Protein AF-A0A2E0RMM5-F1 (afdb_monomer_lite)

Structure (mmCIF, N/CA/C/O backbone):
data_AF-A0A2E0RMM5-F1
#
_entry.id   AF-A0A2E0RMM5-F1
#
loop_
_atom_site.group_PDB
_atom_site.id
_atom_site.type_symbol
_atom_site.label_atom_id
_atom_site.label_alt_id
_atom_site.label_comp_id
_atom_site.label_asym_id
_atom_site.label_entity_id
_atom_site.label_seq_id
_atom_site.pdbx_PDB_ins_code
_atom_site.Cartn_x
_atom_site.Cartn_y
_atom_site.Cartn_z
_atom_site.occupancy
_atom_site.B_iso_or_equiv
_atom_site.auth_seq_id
_atom_site.auth_comp_id
_atom_site.auth_asym_id
_atom_site.auth_atom_id
_atom_site.pdbx_PDB_model_num
ATOM 1 N N . ALA A 1 1 ? 2.999 -8.764 13.698 1.00 77.75 1 ALA A N 1
ATOM 2 C CA . ALA A 1 1 ? 2.643 -7.343 13.838 1.00 77.75 1 ALA A CA 1
ATOM 3 C C . ALA A 1 1 ? 1.811 -6.936 12.628 1.00 77.75 1 ALA A C 1
ATOM 5 O O . ALA A 1 1 ? 2.027 -7.485 11.546 1.00 77.75 1 ALA A O 1
ATOM 6 N N . THR A 1 2 ? 0.834 -6.056 12.824 1.00 86.88 2 THR A N 1
ATOM 7 C CA . THR A 1 2 ? 0.105 -5.376 11.741 1.00 86.88 2 THR A CA 1
ATOM 8 C C . THR A 1 2 ? 0.814 -4.077 11.377 1.00 86.88 2 THR A C 1
ATOM 10 O O . THR A 1 2 ? 1.596 -3.568 12.176 1.00 86.88 2 THR A O 1
ATOM 13 N N . ALA A 1 3 ? 0.528 -3.527 10.199 1.00 85.44 3 ALA A N 1
ATOM 14 C CA . ALA A 1 3 ? 1.012 -2.214 9.787 1.00 85.44 3 ALA A CA 1
ATOM 15 C C . ALA A 1 3 ? 0.755 -1.146 10.861 1.00 85.44 3 ALA A C 1
ATOM 17 O O . ALA A 1 3 ? 1.648 -0.392 11.227 1.00 85.44 3 ALA A O 1
ATOM 18 N N . ARG A 1 4 ? -0.443 -1.138 11.446 1.00 85.12 4 ARG A N 1
ATOM 19 C CA . ARG A 1 4 ? -0.812 -0.224 12.525 1.00 85.12 4 ARG A CA 1
ATOM 20 C C . ARG A 1 4 ? 0.144 -0.291 13.707 1.00 85.12 4 ARG A C 1
ATOM 22 O O . ARG A 1 4 ? 0.484 0.756 14.240 1.00 85.12 4 ARG A O 1
ATOM 29 N N . ASP A 1 5 ? 0.571 -1.484 14.113 1.00 83.88 5 ASP A N 1
ATOM 30 C CA . ASP A 1 5 ? 1.453 -1.639 15.275 1.00 83.88 5 ASP A CA 1
ATOM 31 C C . ASP A 1 5 ? 2.815 -0.950 15.053 1.00 83.88 5 ASP A C 1
ATOM 33 O O . ASP A 1 5 ? 3.425 -0.487 16.014 1.00 83.88 5 ASP A O 1
ATOM 37 N N . GLU A 1 6 ? 3.255 -0.822 13.795 1.00 82.00 6 GLU A N 1
ATOM 38 C CA . GLU A 1 6 ? 4.493 -0.130 13.405 1.00 82.00 6 GLU A CA 1
ATOM 39 C C . GLU A 1 6 ? 4.309 1.398 13.291 1.00 82.00 6 GLU A C 1
ATOM 41 O O . GLU A 1 6 ? 5.243 2.160 13.541 1.00 82.00 6 GLU A O 1
ATOM 46 N N . ILE A 1 7 ? 3.107 1.865 12.924 1.00 77.81 7 ILE A N 1
ATOM 47 C CA . ILE A 1 7 ? 2.847 3.274 12.569 1.00 77.81 7 ILE A CA 1
ATOM 48 C C . ILE A 1 7 ? 2.122 4.049 13.685 1.00 77.81 7 ILE A C 1
ATOM 50 O O . ILE A 1 7 ? 2.111 5.279 13.676 1.00 77.81 7 ILE A O 1
ATOM 54 N N . GLU A 1 8 ? 1.543 3.369 14.682 1.00 77.44 8 GLU A N 1
ATOM 55 C CA . GLU A 1 8 ? 0.853 3.990 15.827 1.00 77.44 8 GLU A CA 1
ATOM 56 C C . GLU A 1 8 ? 1.661 5.118 16.509 1.00 77.44 8 GLU A C 1
ATOM 58 O O . GLU A 1 8 ? 1.061 6.140 16.844 1.00 77.44 8 GLU A O 1
ATOM 63 N N . PRO A 1 9 ? 3.004 5.035 16.658 1.00 72.50 9 PRO A N 1
ATOM 64 C CA . PRO A 1 9 ? 3.790 6.140 17.214 1.00 72.50 9 PRO A CA 1
ATOM 65 C C . PRO A 1 9 ? 3.795 7.419 16.358 1.00 72.50 9 PRO A C 1
ATOM 67 O O . PRO A 1 9 ? 4.096 8.493 16.875 1.00 72.50 9 PRO A O 1
ATOM 70 N N . LEU A 1 10 ? 3.500 7.311 15.060 1.00 65.88 10 LEU A N 1
ATOM 71 C CA . LEU A 1 10 ? 3.636 8.378 14.061 1.00 65.88 10 LEU A CA 1
ATOM 72 C C . LEU A 1 10 ? 2.287 8.963 13.620 1.00 65.88 10 LEU A C 1
ATOM 74 O O . LEU A 1 10 ? 2.241 10.096 13.152 1.00 65.88 10 LEU A O 1
ATOM 78 N N . ARG A 1 11 ? 1.173 8.253 13.854 1.00 63.62 11 ARG A N 1
ATOM 79 C CA . ARG A 1 11 ? -0.192 8.674 13.474 1.00 63.62 11 ARG A CA 1
ATOM 80 C C . ARG A 1 11 ? -0.617 10.059 13.972 1.00 63.62 11 ARG A C 1
ATOM 82 O O . ARG A 1 11 ? -1.502 10.667 13.378 1.00 63.62 11 ARG A O 1
ATOM 89 N N . SER A 1 12 ? -0.070 10.535 15.092 1.00 59.41 12 SER A N 1
ATOM 90 C CA . SER A 1 12 ? -0.458 11.824 15.683 1.00 59.41 12 SER A CA 1
ATOM 91 C C . SER A 1 12 ? 0.309 13.022 15.125 1.00 59.41 12 SER A C 1
ATOM 93 O O . SER A 1 12 ? 0.032 14.150 15.535 1.00 59.41 12 SER A O 1
ATOM 95 N N . ARG A 1 13 ? 1.310 12.801 14.266 1.00 60.59 13 ARG A N 1
ATOM 96 C CA . ARG A 1 13 ? 2.112 13.868 13.674 1.00 60.59 13 ARG A CA 1
ATOM 97 C C . ARG A 1 13 ? 1.557 14.172 12.286 1.00 60.59 13 ARG A C 1
ATOM 99 O O . ARG A 1 13 ? 1.222 13.264 11.532 1.00 60.59 13 ARG A O 1
ATOM 106 N N . GLU A 1 14 ? 1.373 15.454 11.980 1.00 68.62 14 GLU A N 1
ATOM 107 C CA . GLU A 1 14 ? 1.128 15.860 10.595 1.00 68.62 14 GLU A CA 1
ATOM 108 C C . GLU A 1 14 ? 2.271 15.321 9.732 1.00 68.62 14 GLU A C 1
ATOM 110 O O . GLU A 1 14 ? 3.400 15.252 10.211 1.00 68.62 14 GLU A O 1
ATOM 115 N N . ILE A 1 15 ? 1.968 14.934 8.491 1.00 73.75 15 ILE A N 1
ATOM 116 C CA . ILE A 1 15 ? 2.947 14.331 7.582 1.00 73.75 15 ILE A CA 1
ATOM 117 C C . ILE A 1 15 ? 4.160 15.255 7.487 1.00 73.75 15 ILE A C 1
ATOM 119 O O . ILE A 1 15 ? 4.075 16.337 6.900 1.00 73.75 15 ILE A O 1
ATOM 123 N N . ASP A 1 16 ? 5.276 14.839 8.085 1.00 72.00 16 ASP A N 1
ATOM 124 C CA . ASP A 1 16 ? 6.431 15.723 8.284 1.00 72.00 16 ASP A CA 1
ATOM 125 C C . ASP A 1 16 ? 7.232 15.928 6.988 1.00 72.00 16 ASP A C 1
ATOM 127 O O . ASP A 1 16 ? 8.098 16.804 6.912 1.00 72.00 16 ASP A O 1
ATOM 131 N N . GLY A 1 17 ? 6.961 15.123 5.957 1.00 76.75 17 GLY A N 1
ATOM 132 C CA . GLY A 1 17 ? 7.651 15.197 4.680 1.00 76.75 17 GLY A CA 1
ATOM 133 C C . GLY A 1 17 ? 7.450 13.967 3.791 1.00 76.75 17 GLY A C 1
ATOM 134 O O . GLY A 1 17 ? 6.617 13.109 4.081 1.00 76.75 17 GLY A O 1
ATOM 135 N N . PRO A 1 18 ? 8.213 13.879 2.689 1.00 73.25 18 PRO A N 1
ATOM 136 C CA . PRO A 1 18 ? 8.126 12.776 1.730 1.00 73.25 18 PRO A CA 1
ATOM 137 C C . PRO A 1 18 ? 8.589 11.421 2.293 1.00 73.25 18 PRO A C 1
ATOM 139 O O . PRO A 1 18 ? 8.208 10.394 1.742 1.00 73.25 18 PRO A O 1
ATOM 142 N N . ASP A 1 19 ? 9.364 11.417 3.381 1.00 77.44 19 ASP A N 1
ATOM 143 C CA . ASP A 1 19 ? 9.898 10.202 4.019 1.00 77.44 19 ASP A CA 1
ATOM 144 C C . ASP A 1 19 ? 8.996 9.662 5.149 1.00 77.44 19 ASP A C 1
ATOM 146 O O . ASP A 1 19 ? 9.378 8.745 5.876 1.00 77.44 19 ASP A O 1
ATOM 150 N N . ASP A 1 20 ? 7.809 10.247 5.340 1.00 81.69 20 ASP A N 1
ATOM 151 C CA . ASP A 1 20 ? 6.873 9.823 6.378 1.00 81.69 20 ASP A CA 1
ATOM 152 C C . ASP A 1 20 ? 6.254 8.453 6.030 1.00 81.69 20 ASP A C 1
ATOM 154 O O . ASP A 1 20 ? 5.620 8.313 4.978 1.00 81.69 20 ASP A O 1
ATOM 158 N N . PRO A 1 21 ? 6.362 7.431 6.897 1.00 77.00 21 PRO A N 1
ATOM 159 C CA . PRO A 1 21 ? 5.809 6.108 6.611 1.00 77.00 21 PRO A CA 1
ATOM 160 C C . PRO A 1 21 ? 4.276 6.102 6.498 1.00 77.00 21 PRO A C 1
ATOM 162 O O . PRO A 1 21 ? 3.716 5.220 5.841 1.00 77.00 21 PRO A O 1
ATOM 165 N N . TYR A 1 22 ? 3.581 7.086 7.081 1.00 85.56 22 TYR A N 1
ATOM 166 C CA . TYR A 1 22 ? 2.136 7.247 6.926 1.00 85.56 22 TYR A CA 1
ATOM 167 C C . TYR A 1 22 ? 1.748 7.694 5.512 1.00 85.56 22 TYR A C 1
ATOM 169 O O . TYR A 1 22 ? 0.674 7.338 5.017 1.00 85.56 22 TYR A O 1
ATOM 177 N N . LEU A 1 23 ? 2.628 8.422 4.814 1.00 86.81 23 LEU A N 1
ATOM 178 C CA . LEU A 1 23 ? 2.387 8.840 3.433 1.00 86.81 23 LEU A CA 1
ATOM 179 C C . LEU A 1 23 ? 2.165 7.627 2.527 1.00 86.81 23 LEU A C 1
ATOM 181 O O . LEU A 1 23 ? 1.258 7.632 1.694 1.00 86.81 23 LEU A O 1
ATOM 185 N N . THR A 1 24 ? 2.933 6.561 2.731 1.00 85.88 24 THR A N 1
ATOM 186 C CA . THR A 1 24 ? 2.806 5.342 1.935 1.00 85.88 24 THR A CA 1
ATOM 187 C C . THR A 1 24 ? 1.455 4.660 2.142 1.00 85.88 24 THR A C 1
ATOM 189 O O . THR A 1 24 ? 0.844 4.216 1.174 1.00 85.88 24 THR A O 1
ATOM 192 N N . VAL A 1 25 ? 0.919 4.653 3.366 1.00 90.25 25 VAL A N 1
ATOM 193 C CA . VAL A 1 25 ? -0.438 4.146 3.644 1.00 90.25 25 VAL A CA 1
ATOM 194 C C . VAL A 1 25 ? -1.492 4.951 2.882 1.00 90.25 25 VAL A C 1
ATOM 196 O O . VAL A 1 25 ? -2.372 4.372 2.244 1.00 90.25 25 VAL A O 1
ATOM 199 N N . LE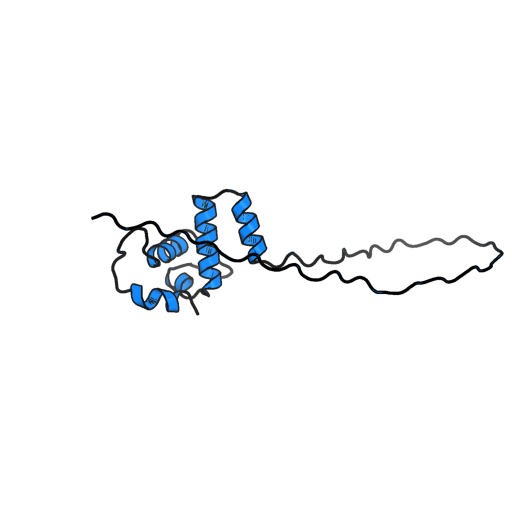U A 1 26 ? -1.382 6.283 2.895 1.00 90.50 26 LEU A N 1
ATOM 200 C CA . LEU A 1 26 ? -2.301 7.170 2.173 1.00 90.50 26 LEU A CA 1
ATOM 201 C C . LEU A 1 26 ? -2.252 6.979 0.659 1.00 90.50 26 LEU A C 1
ATOM 203 O O . LEU A 1 26 ? -3.271 7.130 -0.016 1.00 90.50 26 LEU A O 1
ATOM 207 N N . VAL A 1 27 ? -1.066 6.718 0.115 1.00 91.69 27 VAL A N 1
ATOM 208 C CA . VAL A 1 27 ? -0.892 6.447 -1.310 1.00 91.69 27 VAL A CA 1
ATOM 209 C C . VAL A 1 27 ? -1.509 5.097 -1.655 1.00 91.69 27 VAL A C 1
ATOM 211 O O . VAL A 1 27 ? -2.354 5.044 -2.545 1.00 91.69 27 VAL A O 1
ATOM 214 N N . LEU A 1 28 ? -1.174 4.039 -0.913 1.00 93.56 28 LEU A N 1
ATOM 215 C CA . LEU A 1 28 ? -1.708 2.693 -1.132 1.00 93.56 28 LEU A CA 1
ATOM 216 C C . LEU A 1 28 ? -3.241 2.666 -1.069 1.00 93.56 28 LEU A C 1
ATOM 218 O O . LEU A 1 28 ? -3.876 2.157 -1.988 1.00 93.56 28 LEU A O 1
ATOM 222 N N . ALA A 1 29 ? -3.847 3.317 -0.073 1.00 93.69 29 ALA A N 1
ATOM 223 C CA . ALA A 1 29 ? -5.304 3.415 0.040 1.00 93.69 29 ALA A CA 1
ATOM 224 C C . ALA A 1 29 ? -5.979 4.116 -1.158 1.00 93.69 29 ALA A C 1
ATOM 226 O O . ALA A 1 29 ? -7.169 3.929 -1.385 1.00 93.69 29 ALA A O 1
ATOM 227 N N . ARG A 1 30 ? -5.245 4.936 -1.924 1.00 92.94 30 ARG A N 1
ATOM 228 C CA . ARG A 1 30 ? -5.767 5.626 -3.115 1.00 92.94 30 ARG A CA 1
ATOM 229 C C . ARG A 1 30 ? -5.542 4.868 -4.416 1.00 92.94 30 ARG A C 1
ATOM 231 O O . ARG A 1 30 ? -6.322 5.050 -5.346 1.00 92.94 30 ARG A O 1
ATOM 238 N N . VAL A 1 31 ? -4.449 4.113 -4.522 1.00 94.00 31 VAL A N 1
ATOM 239 C CA . VAL A 1 31 ? -4.041 3.478 -5.787 1.00 94.00 31 VAL A CA 1
ATOM 240 C C . VAL A 1 31 ? -4.504 2.033 -5.907 1.00 94.00 31 VAL A C 1
ATOM 242 O O . VAL A 1 31 ? -4.645 1.546 -7.026 1.00 94.00 31 VAL A O 1
ATOM 245 N N . ILE A 1 32 ? -4.747 1.342 -4.790 1.00 92.69 32 ILE A N 1
ATOM 246 C CA . ILE A 1 32 ? -5.285 -0.017 -4.832 1.00 92.69 32 ILE A CA 1
ATOM 247 C C . ILE A 1 32 ? -6.758 0.080 -5.234 1.00 92.69 32 ILE A C 1
ATOM 249 O O . ILE A 1 32 ? -7.575 0.644 -4.510 1.00 92.69 32 ILE A O 1
ATOM 253 N N . THR A 1 33 ? -7.092 -0.457 -6.406 1.00 91.19 33 THR A N 1
ATOM 254 C CA . THR A 1 33 ? -8.456 -0.405 -6.952 1.00 91.19 33 THR A CA 1
ATOM 255 C C . THR A 1 33 ? -9.314 -1.595 -6.544 1.00 91.19 33 THR A C 1
ATOM 257 O O . THR A 1 33 ? -10.533 -1.485 -6.555 1.00 91.19 33 THR A O 1
ATOM 260 N N . ASP A 1 34 ? -8.686 -2.729 -6.232 1.00 92.88 34 ASP A N 1
ATOM 261 C CA . ASP A 1 34 ? -9.351 -3.961 -5.816 1.00 92.88 34 ASP A CA 1
ATOM 262 C C . ASP A 1 34 ? -8.431 -4.739 -4.866 1.00 92.88 34 ASP A C 1
ATOM 264 O O . ASP A 1 34 ? -7.213 -4.782 -5.071 1.00 92.88 34 ASP A O 1
ATOM 268 N N . LEU A 1 35 ? -9.008 -5.313 -3.809 1.00 92.06 35 LEU A N 1
ATOM 269 C CA . LEU A 1 35 ? -8.288 -6.133 -2.842 1.00 92.06 35 LEU A CA 1
ATOM 270 C C . LEU A 1 35 ? -9.185 -7.269 -2.345 1.00 92.06 35 LEU A C 1
ATOM 272 O O . LEU A 1 35 ? -9.807 -7.204 -1.281 1.00 92.06 35 LEU A O 1
ATOM 276 N N . GLY A 1 36 ? -9.236 -8.339 -3.134 1.00 91.06 36 GLY A N 1
ATOM 277 C CA . GLY A 1 36 ? -9.932 -9.568 -2.774 1.00 91.06 36 GLY A CA 1
ATOM 278 C C . GLY A 1 36 ? -11.445 -9.394 -2.826 1.00 91.06 36 GLY A C 1
ATOM 279 O O . GLY A 1 36 ? -12.023 -9.283 -3.897 1.00 91.06 36 GLY A O 1
ATOM 280 N N . THR A 1 37 ? -12.103 -9.432 -1.669 1.00 92.25 37 THR A N 1
ATOM 281 C CA . THR A 1 37 ? -13.567 -9.287 -1.565 1.00 92.25 37 THR A CA 1
ATOM 282 C C . THR A 1 37 ? -13.979 -7.981 -0.891 1.00 92.25 37 THR A C 1
ATOM 284 O O . THR A 1 37 ? -15.104 -7.874 -0.409 1.00 92.25 37 THR A O 1
ATOM 287 N N . LEU A 1 38 ? -13.055 -7.028 -0.753 1.00 91.69 38 LEU A N 1
ATOM 288 C CA . LEU A 1 38 ? -13.347 -5.737 -0.141 1.00 91.69 38 LEU A CA 1
ATOM 289 C C . LEU A 1 38 ? -14.066 -4.836 -1.147 1.00 91.69 38 LEU A C 1
ATOM 291 O O . LEU A 1 38 ? -13.521 -4.531 -2.202 1.00 91.69 38 LEU A O 1
ATOM 295 N N . ASP A 1 39 ? -15.266 -4.374 -0.788 1.00 87.44 39 ASP A N 1
ATOM 296 C CA . ASP A 1 39 ? -16.058 -3.465 -1.629 1.00 87.44 39 ASP A CA 1
ATOM 297 C C . ASP A 1 39 ? -15.398 -2.085 -1.784 1.00 87.44 39 ASP A C 1
ATOM 299 O O . ASP A 1 39 ? -15.595 -1.395 -2.783 1.00 87.44 39 ASP A O 1
ATOM 303 N N . GLN A 1 4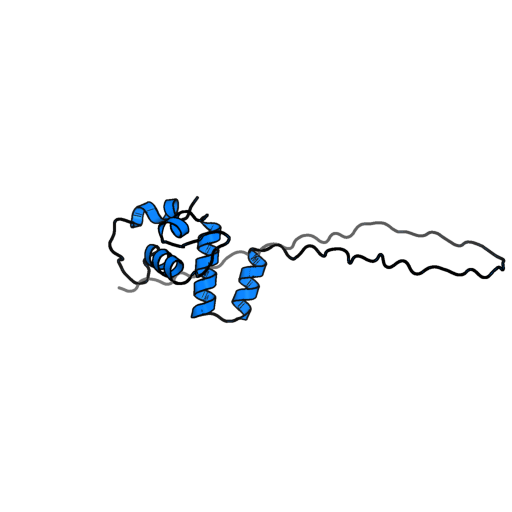0 ? -14.665 -1.648 -0.755 1.00 88.44 40 GLN A N 1
ATOM 304 C CA . GLN A 1 40 ? -14.019 -0.340 -0.683 1.00 88.44 40 GLN A CA 1
ATOM 305 C C . GLN A 1 40 ? -12.712 -0.463 0.095 1.00 88.44 40 GLN A C 1
ATOM 307 O O . GLN A 1 40 ? -12.640 -1.201 1.078 1.00 88.44 40 GLN A O 1
ATOM 312 N N . ILE A 1 41 ? -11.696 0.290 -0.321 1.00 92.56 41 ILE A N 1
ATOM 313 C CA . ILE A 1 41 ? -10.378 0.295 0.311 1.00 92.56 41 ILE A CA 1
ATOM 314 C C . ILE A 1 41 ? -10.133 1.690 0.869 1.00 92.56 41 ILE A C 1
ATOM 316 O O . ILE A 1 41 ? -10.229 2.689 0.158 1.00 92.56 41 ILE A O 1
ATOM 320 N N . ASP A 1 42 ? -9.831 1.749 2.159 1.00 92.31 42 ASP A N 1
ATOM 321 C CA . ASP A 1 42 ? -9.456 2.969 2.861 1.00 92.31 42 ASP A CA 1
ATOM 322 C C . ASP A 1 42 ? -8.173 2.737 3.675 1.00 92.31 42 ASP A C 1
ATOM 324 O O . ASP A 1 42 ? -7.617 1.635 3.729 1.00 92.31 42 ASP A O 1
ATOM 328 N N . THR A 1 43 ? -7.679 3.799 4.304 1.00 91.75 43 THR A N 1
ATOM 329 C CA . THR A 1 43 ? -6.477 3.759 5.146 1.00 91.75 43 THR A CA 1
ATOM 330 C C . THR A 1 43 ? -6.603 2.762 6.287 1.00 91.75 43 THR A C 1
ATOM 332 O O . THR A 1 43 ? -5.638 2.087 6.620 1.00 91.75 43 THR A O 1
ATOM 335 N N . ASP A 1 44 ? -7.802 2.624 6.841 1.00 91.19 44 ASP A N 1
ATOM 336 C CA . ASP A 1 44 ? -8.115 1.735 7.949 1.00 91.19 44 ASP A CA 1
ATOM 337 C C . ASP A 1 44 ? -7.898 0.260 7.551 1.00 91.19 44 ASP A C 1
ATOM 339 O O . ASP A 1 44 ? -7.425 -0.547 8.359 1.00 91.19 44 ASP A O 1
ATOM 343 N N . HIS A 1 45 ? -8.209 -0.111 6.307 1.00 93.56 45 HIS A N 1
ATOM 344 C CA . HIS A 1 45 ? -7.906 -1.442 5.775 1.00 93.56 45 HIS A CA 1
ATOM 345 C C . HIS A 1 45 ? -6.398 -1.650 5.608 1.00 93.56 45 HIS A C 1
ATOM 347 O O . HIS A 1 45 ? -5.866 -2.660 6.068 1.00 93.56 45 HIS A O 1
ATOM 353 N N . VAL A 1 46 ? -5.701 -0.682 5.005 1.00 93.12 46 VAL A N 1
ATOM 354 C CA . VAL A 1 46 ? -4.251 -0.762 4.751 1.00 93.12 46 VAL A CA 1
ATOM 355 C C . VAL A 1 46 ? -3.457 -0.840 6.061 1.00 93.12 46 VAL A C 1
ATOM 357 O O . VAL A 1 46 ? -2.531 -1.637 6.185 1.00 93.12 46 VAL A O 1
ATOM 360 N N . GLU A 1 47 ? -3.857 -0.086 7.083 1.00 92.12 47 GLU A N 1
ATOM 361 C CA . GLU A 1 47 ? -3.256 -0.127 8.420 1.00 92.12 47 GLU A CA 1
ATOM 362 C C . GLU A 1 47 ? -3.467 -1.472 9.133 1.00 92.12 47 GLU A C 1
ATOM 364 O O . GLU A 1 47 ? -2.702 -1.832 10.026 1.00 92.12 47 GLU A O 1
ATOM 369 N N . ARG A 1 48 ? -4.498 -2.239 8.773 1.00 92.50 48 ARG A N 1
ATOM 370 C CA . ARG A 1 48 ? -4.763 -3.552 9.380 1.00 92.50 48 ARG A CA 1
ATOM 371 C C . ARG A 1 48 ? -4.091 -4.709 8.645 1.00 92.50 48 ARG A C 1
ATOM 373 O O . ARG A 1 48 ? -4.157 -5.832 9.147 1.00 92.50 48 ARG A O 1
ATOM 380 N N . LEU A 1 49 ? -3.424 -4.454 7.518 1.00 93.06 49 LEU A N 1
ATOM 381 C CA . LEU A 1 49 ? -2.633 -5.466 6.818 1.00 93.06 49 LEU A CA 1
ATOM 382 C C . LEU A 1 49 ? -1.524 -6.018 7.718 1.00 93.06 49 LEU A C 1
ATOM 384 O O . LEU A 1 49 ? -1.011 -5.327 8.608 1.00 93.06 49 LEU A O 1
ATOM 388 N N . PHE A 1 50 ? -1.124 -7.270 7.485 1.00 92.19 50 PHE A N 1
ATOM 389 C CA . PHE A 1 50 ? 0.083 -7.786 8.119 1.00 92.19 50 PHE A CA 1
ATOM 390 C C . PHE A 1 50 ? 1.290 -6.970 7.648 1.00 92.19 50 PHE A C 1
ATOM 392 O O . PHE A 1 50 ? 1.340 -6.526 6.504 1.00 92.19 50 PHE A O 1
ATOM 399 N N . ALA A 1 51 ? 2.284 -6.785 8.520 1.00 89.50 51 ALA A N 1
ATOM 400 C CA . ALA A 1 51 ? 3.466 -5.989 8.184 1.00 89.50 51 ALA A CA 1
ATOM 401 C C . ALA A 1 51 ? 4.184 -6.494 6.915 1.00 89.50 51 ALA A C 1
ATOM 403 O O . ALA A 1 51 ? 4.673 -5.691 6.128 1.00 89.50 51 ALA A O 1
ATOM 404 N N . ALA A 1 52 ? 4.193 -7.814 6.691 1.00 89.19 52 ALA A N 1
ATOM 405 C CA . ALA A 1 52 ? 4.752 -8.419 5.483 1.00 89.19 52 ALA A CA 1
ATOM 406 C C . ALA A 1 52 ? 3.956 -8.055 4.217 1.00 89.19 52 ALA A C 1
ATOM 408 O O . ALA A 1 52 ? 4.560 -7.708 3.206 1.00 89.19 52 ALA A O 1
ATOM 409 N N . ASP A 1 53 ? 2.621 -8.078 4.283 1.00 91.62 53 ASP A N 1
ATOM 410 C CA . ASP A 1 53 ? 1.768 -7.696 3.151 1.00 91.62 53 ASP A CA 1
ATOM 411 C C . ASP A 1 53 ? 1.914 -6.209 2.838 1.00 91.62 53 ASP A C 1
ATOM 413 O O . ASP A 1 53 ? 2.005 -5.823 1.674 1.00 91.62 53 ASP A O 1
ATOM 417 N N . LEU A 1 54 ? 1.979 -5.367 3.877 1.00 91.38 54 LEU A N 1
ATOM 418 C CA . LEU A 1 54 ? 2.237 -3.948 3.689 1.00 91.38 54 LEU A CA 1
ATOM 419 C C . LEU A 1 54 ? 3.585 -3.749 2.992 1.00 91.38 54 LEU A C 1
ATOM 421 O O . LEU A 1 54 ? 3.613 -3.090 1.962 1.00 91.38 54 LEU A O 1
ATOM 425 N N . ALA A 1 55 ? 4.670 -4.337 3.502 1.00 89.56 55 ALA A N 1
ATOM 426 C CA . ALA A 1 55 ? 6.000 -4.218 2.901 1.00 89.56 55 ALA A CA 1
ATOM 427 C C . ALA A 1 55 ? 6.006 -4.655 1.426 1.00 89.56 55 ALA A C 1
ATOM 429 O O . ALA A 1 55 ? 6.508 -3.930 0.572 1.00 89.56 55 ALA A O 1
ATOM 430 N N . PHE A 1 56 ? 5.346 -5.771 1.104 1.00 91.00 56 PHE A N 1
ATOM 431 C CA . PHE A 1 56 ? 5.192 -6.214 -0.280 1.00 91.00 56 PHE A CA 1
ATOM 432 C C . PHE A 1 56 ? 4.490 -5.169 -1.160 1.00 91.00 56 PHE A C 1
ATOM 434 O O . PHE A 1 56 ? 4.950 -4.882 -2.263 1.00 91.00 56 PHE A O 1
ATOM 441 N N . LEU A 1 57 ? 3.390 -4.570 -0.689 1.00 92.25 57 LEU A N 1
ATOM 442 C CA . LEU A 1 57 ? 2.679 -3.532 -1.442 1.00 92.25 57 LEU A CA 1
ATOM 443 C C . LEU A 1 57 ? 3.499 -2.241 -1.580 1.00 92.25 57 LEU A C 1
ATOM 445 O O . LEU A 1 57 ? 3.393 -1.564 -2.603 1.00 92.25 57 LEU A O 1
ATOM 449 N N . GLN A 1 58 ? 4.318 -1.907 -0.581 1.00 91.25 58 GLN A N 1
ATOM 450 C CA . GLN A 1 58 ? 5.243 -0.774 -0.638 1.00 91.25 58 GLN A CA 1
ATOM 451 C C . GLN A 1 58 ? 6.298 -0.982 -1.727 1.00 91.25 58 GLN A C 1
ATOM 453 O O . GLN A 1 58 ? 6.473 -0.111 -2.582 1.00 91.25 58 GLN A O 1
ATOM 458 N N . ASP A 1 59 ? 6.931 -2.154 -1.744 1.00 91.19 59 ASP A N 1
ATOM 459 C CA . ASP A 1 59 ? 7.923 -2.520 -2.754 1.00 91.19 59 ASP A CA 1
ATOM 460 C C . ASP A 1 59 ? 7.292 -2.571 -4.148 1.00 91.19 59 ASP A C 1
ATOM 462 O O . ASP A 1 59 ? 7.832 -2.008 -5.100 1.00 91.19 59 ASP A O 1
ATOM 466 N N . LEU A 1 60 ? 6.102 -3.167 -4.272 1.00 91.19 60 LEU A N 1
ATOM 467 C CA . LEU A 1 60 ? 5.376 -3.254 -5.537 1.00 91.19 60 LEU A CA 1
ATOM 468 C C . LEU A 1 60 ? 5.031 -1.867 -6.090 1.00 91.19 60 LEU A C 1
ATOM 470 O O . LEU A 1 60 ? 5.250 -1.603 -7.272 1.00 91.19 60 LEU A O 1
ATOM 474 N N . TYR A 1 61 ? 4.522 -0.965 -5.246 1.00 91.00 61 TYR A N 1
ATOM 475 C CA . TYR A 1 61 ? 4.266 0.418 -5.641 1.00 91.00 61 TYR A CA 1
ATOM 476 C C . TYR A 1 61 ? 5.557 1.111 -6.095 1.00 91.00 61 TYR A C 1
ATOM 478 O O . TYR A 1 61 ? 5.562 1.779 -7.132 1.00 91.00 61 TYR A O 1
ATOM 486 N N . GLY A 1 62 ? 6.650 0.933 -5.348 1.00 89.62 62 GLY A N 1
ATOM 487 C CA . GLY A 1 62 ? 7.957 1.489 -5.684 1.00 89.62 62 GLY A CA 1
ATOM 488 C C . GLY A 1 62 ? 8.455 1.011 -7.046 1.00 89.62 62 GLY A C 1
ATOM 489 O O . GLY A 1 62 ? 8.806 1.829 -7.893 1.00 89.62 62 GLY A O 1
ATOM 490 N N . ILE A 1 63 ? 8.411 -0.296 -7.295 1.00 91.94 63 ILE A N 1
ATOM 491 C CA . ILE A 1 63 ? 8.851 -0.896 -8.556 1.00 91.94 63 ILE A CA 1
ATOM 492 C C . ILE A 1 63 ? 7.991 -0.417 -9.726 1.00 91.94 63 ILE A C 1
ATOM 494 O O . ILE A 1 63 ? 8.528 -0.027 -10.757 1.00 91.94 63 ILE A O 1
ATOM 498 N N . ILE A 1 64 ? 6.665 -0.396 -9.579 1.00 88.44 64 ILE A N 1
ATOM 499 C CA . ILE A 1 64 ? 5.774 0.029 -10.668 1.00 88.44 64 ILE A CA 1
ATOM 500 C C . ILE A 1 64 ? 6.033 1.488 -11.066 1.00 88.44 64 ILE A C 1
ATOM 502 O O . ILE A 1 64 ? 5.964 1.822 -12.248 1.00 88.44 64 ILE A O 1
ATOM 506 N N . ASN A 1 65 ? 6.311 2.364 -10.097 1.00 88.56 65 ASN A N 1
ATOM 507 C CA . ASN A 1 65 ? 6.467 3.796 -10.361 1.00 88.56 65 ASN A CA 1
ATOM 508 C C . ASN A 1 65 ? 7.911 4.214 -10.671 1.00 88.56 65 ASN A C 1
ATOM 510 O O . ASN A 1 65 ? 8.111 5.235 -11.331 1.00 88.56 65 ASN A O 1
ATOM 514 N N . PHE A 1 66 ? 8.908 3.465 -10.193 1.00 89.81 66 PHE A N 1
ATOM 515 C CA . PHE A 1 66 ? 10.315 3.877 -10.230 1.00 89.81 66 PHE A CA 1
ATOM 516 C C . PHE A 1 66 ? 11.305 2.770 -10.640 1.00 89.81 66 PHE A C 1
ATOM 518 O O . PHE A 1 66 ? 12.473 3.086 -10.866 1.00 89.81 66 PHE A O 1
ATOM 525 N N . GLY A 1 67 ? 10.880 1.506 -10.716 1.00 87.69 67 GLY A N 1
ATOM 526 C CA . GLY A 1 67 ? 11.722 0.341 -11.031 1.00 87.69 67 GLY A CA 1
ATOM 527 C C . GLY A 1 67 ? 11.569 -0.184 -12.464 1.00 87.69 67 GLY A C 1
ATOM 528 O O . GLY A 1 67 ? 10.930 0.443 -13.312 1.00 87.69 67 GLY A O 1
ATOM 529 N N . ASP A 1 68 ? 12.179 -1.342 -12.736 1.00 88.31 68 ASP A N 1
ATOM 530 C CA . ASP A 1 68 ? 12.099 -2.044 -14.024 1.00 88.31 68 ASP A CA 1
ATOM 531 C C . ASP A 1 68 ? 11.082 -3.207 -13.965 1.00 88.31 68 ASP A C 1
ATOM 533 O O . ASP A 1 68 ? 10.908 -3.827 -12.912 1.00 88.31 68 ASP A O 1
ATOM 537 N N . PRO A 1 69 ? 10.413 -3.573 -15.079 1.00 82.50 69 PRO A N 1
ATOM 538 C CA . PRO A 1 69 ? 9.534 -4.743 -15.124 1.00 82.50 69 PRO A CA 1
ATOM 539 C C . PRO A 1 69 ? 10.156 -6.052 -14.608 1.00 82.50 69 PRO A C 1
ATOM 541 O O . PRO A 1 69 ? 9.431 -6.900 -14.086 1.00 82.50 69 PRO A O 1
ATOM 544 N N . ALA A 1 70 ? 11.476 -6.232 -14.728 1.00 85.56 70 ALA A N 1
ATOM 545 C CA . ALA A 1 70 ? 12.169 -7.402 -14.188 1.00 85.56 70 ALA A CA 1
ATOM 546 C C . ALA A 1 70 ? 12.098 -7.487 -12.651 1.00 85.56 70 ALA A C 1
ATOM 548 O O . ALA A 1 70 ? 12.028 -8.588 -12.096 1.00 85.56 70 ALA A O 1
ATOM 549 N N . ASP A 1 71 ? 12.051 -6.343 -11.966 1.00 87.56 71 ASP A N 1
ATOM 550 C CA . ASP A 1 71 ? 12.002 -6.276 -10.505 1.00 87.56 71 ASP A CA 1
ATOM 551 C C . ASP A 1 71 ? 10.643 -6.761 -9.969 1.00 87.56 71 ASP A C 1
ATOM 553 O O . ASP A 1 71 ? 10.578 -7.377 -8.904 1.00 87.56 71 ASP A O 1
ATOM 557 N N . VAL A 1 72 ? 9.558 -6.575 -10.737 1.00 82.81 72 VAL A N 1
ATOM 558 C CA . VAL A 1 72 ? 8.213 -7.060 -10.373 1.00 82.81 72 VAL A CA 1
ATOM 559 C C . VAL A 1 72 ? 8.206 -8.583 -10.267 1.00 82.81 72 VAL A C 1
ATOM 561 O O . VAL A 1 72 ? 7.709 -9.137 -9.287 1.00 82.81 72 VAL A O 1
ATOM 564 N N . ALA A 1 73 ? 8.779 -9.264 -11.263 1.00 82.69 73 ALA A N 1
ATOM 565 C CA . ALA A 1 73 ? 8.831 -10.722 -11.294 1.00 82.69 73 ALA A CA 1
ATOM 566 C C . ALA A 1 73 ? 9.678 -11.280 -10.141 1.00 82.69 73 ALA A C 1
ATOM 568 O O . ALA A 1 73 ? 9.296 -12.265 -9.509 1.00 82.69 73 ALA A O 1
ATOM 569 N N . ALA A 1 74 ? 10.799 -10.622 -9.828 1.00 84.94 74 ALA A N 1
ATOM 570 C CA . ALA A 1 74 ? 11.649 -10.995 -8.703 1.00 84.94 74 ALA A CA 1
ATOM 571 C C . ALA A 1 74 ? 10.927 -10.831 -7.354 1.00 84.94 74 ALA A C 1
ATOM 573 O O . ALA A 1 74 ? 10.987 -11.730 -6.512 1.00 84.94 74 ALA A O 1
ATOM 574 N N . LEU A 1 75 ? 10.197 -9.724 -7.165 1.00 83.50 75 LEU A N 1
ATOM 575 C CA . LEU A 1 75 ? 9.404 -9.496 -5.957 1.00 83.50 75 LEU A CA 1
ATOM 576 C C . LEU A 1 75 ? 8.304 -10.557 -5.809 1.00 83.50 75 LEU A C 1
ATOM 578 O O . LEU A 1 75 ? 8.162 -11.150 -4.740 1.00 83.50 75 LEU A O 1
ATOM 582 N N . GLN A 1 76 ? 7.568 -10.859 -6.883 1.00 78.81 76 GLN A N 1
ATOM 583 C CA . GLN A 1 76 ? 6.527 -11.893 -6.875 1.00 78.81 76 GLN A CA 1
ATOM 584 C C . GLN A 1 76 ? 7.079 -13.278 -6.518 1.00 78.81 76 GLN A C 1
ATOM 586 O O . GLN A 1 76 ? 6.494 -13.961 -5.678 1.00 78.81 76 GLN A O 1
ATOM 591 N N . ALA A 1 77 ? 8.221 -13.666 -7.091 1.00 82.19 77 ALA A N 1
ATOM 592 C CA . ALA A 1 77 ? 8.866 -14.950 -6.813 1.00 82.19 77 ALA A CA 1
ATOM 593 C C . ALA A 1 77 ? 9.362 -15.078 -5.361 1.00 82.19 77 ALA A C 1
ATOM 595 O O . ALA A 1 77 ? 9.486 -16.182 -4.838 1.00 82.19 77 ALA A O 1
ATOM 596 N N . SER A 1 78 ? 9.646 -13.957 -4.690 1.00 79.88 78 SER A N 1
ATOM 597 C CA . SER A 1 78 ? 10.070 -13.965 -3.285 1.00 79.88 78 SER A CA 1
ATOM 598 C C . SER A 1 78 ? 8.924 -14.226 -2.299 1.00 79.88 78 SER A C 1
ATOM 600 O O . SER A 1 78 ? 9.170 -14.698 -1.188 1.00 79.88 78 SER A O 1
ATOM 602 N N . VAL A 1 79 ? 7.681 -13.934 -2.702 1.00 76.94 79 VAL A N 1
ATOM 603 C CA . VAL A 1 79 ? 6.492 -14.000 -1.836 1.00 76.94 79 VAL A CA 1
ATOM 604 C C . VAL A 1 79 ? 5.603 -15.193 -2.166 1.00 76.94 79 VAL A C 1
ATOM 606 O O . VAL A 1 79 ? 5.063 -15.828 -1.260 1.00 76.94 79 VAL A O 1
ATOM 609 N N . LEU A 1 80 ? 5.445 -15.518 -3.449 1.00 73.38 80 LEU A N 1
ATOM 610 C CA . LEU A 1 80 ? 4.648 -16.656 -3.884 1.00 73.38 80 LEU A CA 1
ATOM 611 C C . LEU A 1 80 ? 5.539 -17.901 -3.985 1.00 73.38 80 LEU A C 1
ATOM 613 O O . LEU A 1 80 ? 6.598 -17.835 -4.608 1.00 73.38 80 LEU A O 1
ATOM 617 N N . PRO A 1 81 ? 5.132 -19.052 -3.420 1.00 62.34 81 PRO A N 1
ATOM 618 C CA . PRO A 1 81 ? 5.802 -20.302 -3.739 1.00 62.34 81 PRO A CA 1
ATOM 619 C C . PRO A 1 81 ? 5.687 -20.550 -5.248 1.00 62.34 81 PRO A C 1
ATOM 621 O O . PRO A 1 81 ? 4.611 -20.358 -5.821 1.00 62.34 81 PRO A O 1
ATOM 624 N N . GLU A 1 82 ? 6.790 -20.980 -5.875 1.00 65.19 82 GLU A N 1
ATOM 625 C CA . GLU A 1 82 ? 6.790 -21.505 -7.248 1.00 65.19 82 GLU A CA 1
ATOM 626 C C . GLU A 1 82 ? 5.570 -22.421 -7.414 1.00 65.19 82 GLU A C 1
ATOM 628 O O . GLU A 1 82 ? 5.333 -23.251 -6.522 1.00 65.19 82 GLU A O 1
ATOM 633 N N . PRO A 1 83 ? 4.770 -22.274 -8.489 1.00 60.69 83 PRO A N 1
ATOM 634 C CA . PRO A 1 83 ? 3.597 -23.110 -8.670 1.00 60.69 83 PRO A CA 1
ATOM 635 C C . PRO A 1 83 ? 4.072 -24.558 -8.604 1.00 60.69 83 PRO A C 1
ATOM 637 O O . PRO A 1 83 ? 4.883 -24.988 -9.429 1.00 60.69 83 PRO A O 1
ATOM 640 N N . ALA A 1 84 ? 3.626 -25.285 -7.574 1.00 58.25 84 ALA A N 1
ATOM 641 C CA . ALA A 1 84 ? 3.911 -26.702 -7.448 1.00 58.25 84 ALA A CA 1
ATOM 642 C C . ALA A 1 84 ? 3.543 -27.316 -8.793 1.00 58.25 84 ALA A C 1
ATOM 644 O O . ALA A 1 84 ? 2.409 -27.149 -9.234 1.00 58.25 84 ALA A O 1
ATOM 645 N N . SER A 1 85 ? 4.519 -27.913 -9.479 1.00 58.38 85 SER A N 1
ATOM 646 C CA . SER A 1 85 ? 4.302 -28.513 -10.788 1.00 58.38 85 SER A CA 1
ATOM 647 C C . SER A 1 85 ? 3.166 -29.521 -10.649 1.00 58.38 85 SER A C 1
ATOM 649 O O . SER A 1 85 ? 3.371 -30.617 -10.127 1.00 58.38 85 SER A O 1
ATOM 651 N N . GLU A 1 86 ? 1.951 -29.129 -11.030 1.00 57.28 86 GLU A N 1
ATOM 652 C CA . GLU A 1 86 ? 0.817 -30.037 -11.051 1.00 57.28 86 GLU A CA 1
ATOM 653 C C . GLU A 1 86 ? 1.206 -31.148 -12.029 1.00 57.28 86 GLU A C 1
ATOM 655 O O . GLU A 1 86 ? 1.573 -30.845 -13.172 1.00 57.28 86 GLU A O 1
ATOM 660 N N . PRO A 1 87 ? 1.223 -32.430 -11.619 1.00 53.22 87 PRO A N 1
ATOM 661 C CA . PRO A 1 87 ? 1.491 -33.489 -12.568 1.00 53.22 87 PRO A CA 1
ATOM 662 C C . PRO A 1 87 ? 0.375 -33.429 -13.606 1.00 53.22 87 PRO A C 1
ATOM 664 O O . PRO A 1 87 ? -0.798 -33.614 -13.279 1.00 53.22 87 PRO A O 1
ATOM 667 N N . ALA A 1 88 ? 0.754 -33.110 -14.844 1.00 54.59 88 ALA A N 1
ATOM 668 C CA . ALA A 1 88 ? -0.143 -33.057 -15.981 1.00 54.59 88 ALA A CA 1
ATOM 669 C C . ALA A 1 88 ? -1.055 -34.289 -15.963 1.00 54.59 88 ALA A C 1
ATOM 671 O O . ALA A 1 88 ? -0.584 -35.428 -15.957 1.00 54.59 88 ALA A O 1
ATOM 672 N N . SER A 1 89 ? -2.360 -34.032 -15.912 1.00 51.53 89 SER A N 1
ATOM 673 C CA . SER A 1 89 ? -3.425 -35.021 -16.012 1.00 51.53 89 SER A CA 1
ATOM 674 C C . SER A 1 89 ? -3.292 -35.804 -17.323 1.00 51.53 89 SER A C 1
ATOM 676 O O . SER A 1 89 ? -3.894 -35.452 -18.332 1.00 51.53 89 SER A O 1
ATOM 678 N N . ALA A 1 90 ? -2.502 -36.876 -17.310 1.00 53.72 90 ALA A N 1
ATOM 679 C CA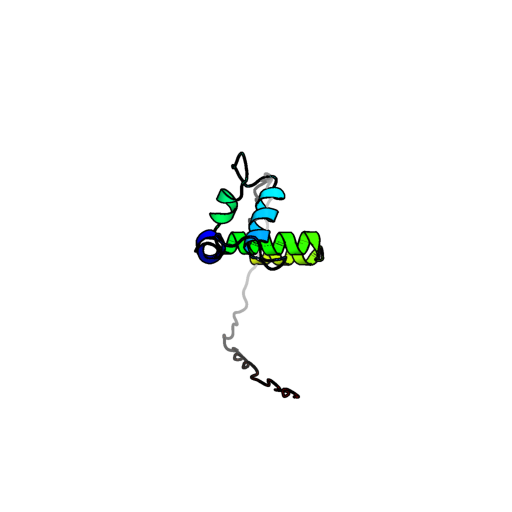 . ALA A 1 90 ? -2.408 -37.853 -18.384 1.00 53.72 90 ALA A CA 1
ATOM 680 C C . ALA A 1 90 ? -3.393 -38.992 -18.095 1.00 53.72 90 ALA A C 1
ATOM 682 O O . ALA A 1 90 ? -3.033 -40.039 -17.560 1.00 53.72 90 ALA A O 1
ATOM 683 N N . ALA A 1 91 ? -4.661 -38.758 -18.419 1.00 52.41 91 ALA A N 1
ATOM 684 C CA . ALA A 1 91 ? -5.686 -39.794 -18.463 1.00 52.41 91 ALA A CA 1
ATOM 685 C C . ALA A 1 91 ? -6.662 -39.522 -19.618 1.00 52.41 91 ALA A C 1
ATOM 687 O O . ALA A 1 91 ? -7.869 -39.434 -19.423 1.00 52.41 91 ALA A O 1
ATOM 688 N N . GLU A 1 92 ? -6.132 -39.399 -20.835 1.00 49.75 92 GLU A N 1
ATOM 689 C CA . GLU A 1 92 ? -6.883 -39.769 -22.035 1.00 49.75 92 GLU A CA 1
ATOM 690 C C . GLU A 1 92 ? -6.560 -41.235 -22.336 1.00 49.75 92 GLU A C 1
ATOM 692 O O . GLU A 1 92 ? -5.460 -41.594 -22.753 1.00 49.75 92 GLU A O 1
ATOM 697 N N . ALA A 1 93 ? -7.516 -42.101 -22.007 1.00 51.47 93 ALA A N 1
ATOM 698 C CA . ALA A 1 93 ? -7.483 -43.520 -22.306 1.00 51.47 93 ALA A CA 1
ATOM 699 C C . ALA A 1 93 ? -7.916 -43.750 -23.763 1.00 51.47 93 ALA A C 1
ATOM 701 O O . ALA A 1 93 ? -9.099 -43.652 -24.082 1.00 51.47 93 ALA A O 1
ATOM 702 N N . GLU A 1 94 ? -6.970 -44.095 -24.632 1.00 51.06 94 GLU A N 1
ATOM 703 C CA . GLU A 1 94 ? -7.240 -44.664 -25.960 1.00 51.06 94 GLU A CA 1
ATOM 704 C C . GLU A 1 94 ? -7.374 -46.200 -25.845 1.00 51.06 94 GLU A C 1
ATOM 706 O O . GLU A 1 94 ? -6.544 -46.836 -25.183 1.00 51.06 94 GLU A O 1
ATOM 711 N N . PRO A 1 95 ? -8.399 -46.840 -26.444 1.00 48.66 95 PRO A N 1
ATOM 712 C CA . PRO A 1 95 ? -8.577 -48.282 -26.360 1.00 48.66 95 PRO A CA 1
ATOM 713 C C . PRO A 1 95 ? -7.710 -49.032 -27.384 1.00 48.66 95 PRO A C 1
ATOM 715 O O . PRO A 1 95 ? -7.548 -48.630 -28.532 1.00 48.66 95 PRO A O 1
ATOM 718 N N . VAL A 1 96 ? -7.200 -50.179 -26.935 1.00 46.41 96 VAL A N 1
ATOM 719 C CA . VAL A 1 96 ? -6.396 -51.166 -27.675 1.00 46.41 96 VAL A CA 1
ATOM 720 C C . VAL A 1 96 ? -7.063 -51.677 -28.965 1.00 46.41 96 VAL A C 1
ATOM 722 O O . VAL A 1 96 ? -8.291 -51.750 -29.052 1.00 46.41 96 VAL A O 1
ATOM 725 N N . PRO A 1 97 ? -6.263 -52.239 -29.889 1.00 47.78 97 PRO A N 1
ATOM 726 C CA . PRO A 1 97 ? -6.469 -53.670 -30.105 1.00 47.78 97 PRO A CA 1
ATOM 727 C C . PRO A 1 97 ? -5.177 -54.496 -30.114 1.00 47.78 97 PRO A C 1
ATOM 729 O O . PRO A 1 97 ? -4.104 -54.053 -30.515 1.00 47.78 97 PRO A O 1
ATOM 732 N N . ALA A 1 98 ? -5.337 -55.728 -29.638 1.00 47.84 98 ALA A N 1
ATOM 733 C CA . ALA A 1 98 ? -4.334 -56.776 -29.545 1.00 47.84 98 ALA A CA 1
ATOM 734 C C . ALA A 1 98 ? -3.987 -57.389 -30.913 1.00 47.84 98 ALA A C 1
ATOM 736 O O . ALA A 1 98 ? -4.887 -57.624 -31.716 1.00 47.84 98 ALA A O 1
ATOM 737 N N . ASP A 1 99 ? -2.717 -57.755 -31.106 1.00 38.84 99 ASP A N 1
ATOM 738 C CA . ASP A 1 99 ? -2.318 -58.861 -31.984 1.00 38.84 99 ASP A CA 1
ATOM 739 C C . ASP A 1 99 ? -1.011 -59.520 -31.493 1.00 38.84 99 ASP A C 1
ATOM 741 O O . ASP A 1 99 ? -0.241 -58.940 -30.727 1.00 38.84 99 ASP A O 1
ATOM 745 N N . VAL A 1 100 ? -0.837 -60.788 -31.853 1.00 40.94 100 VAL A N 1
ATOM 746 C CA . VAL A 1 100 ? -0.277 -61.880 -31.043 1.00 40.94 100 VAL A CA 1
ATOM 747 C C . VAL A 1 100 ? 1.177 -62.278 -31.368 1.00 40.94 100 VAL A C 1
ATOM 749 O O . VAL A 1 100 ? 1.567 -62.384 -32.520 1.00 40.94 100 VAL A O 1
ATOM 752 N N . SER A 1 101 ? 1.904 -62.648 -30.302 1.00 38.12 101 SER A N 1
ATOM 753 C CA . SER A 1 101 ? 2.854 -63.778 -30.131 1.00 38.12 101 SER A CA 1
ATOM 754 C C . SER A 1 101 ? 4.009 -64.045 -31.116 1.00 38.12 101 SER A C 1
ATOM 756 O O . SER A 1 101 ? 3.802 -64.557 -32.210 1.00 38.12 101 SER A O 1
ATOM 758 N N . ASN A 1 102 ? 5.249 -63.933 -30.615 1.00 35.25 102 ASN A N 1
ATOM 759 C CA . ASN A 1 102 ? 6.247 -65.012 -30.374 1.00 35.25 102 ASN A CA 1
ATOM 760 C C . ASN A 1 102 ? 7.600 -64.333 -30.059 1.00 35.25 102 ASN A C 1
ATOM 762 O O . ASN A 1 102 ? 7.902 -63.308 -30.648 1.00 35.25 102 ASN A O 1
ATOM 766 N N . GLY A 1 103 ? 8.503 -64.782 -29.192 1.00 31.25 103 GLY A N 1
ATOM 767 C CA . GLY A 1 103 ? 8.733 -66.072 -28.557 1.00 31.25 103 GLY A CA 1
ATOM 768 C C . GLY A 1 103 ? 10.253 -66.319 -28.546 1.00 31.25 103 GLY A C 1
ATOM 769 O O . GLY A 1 103 ? 10.852 -66.350 -29.614 1.00 31.25 103 GLY A O 1
ATOM 770 N N . ALA A 1 104 ? 10.802 -66.546 -27.345 1.00 33.56 104 ALA A N 1
ATOM 771 C CA . ALA A 1 104 ? 12.093 -67.171 -27.004 1.00 33.56 104 ALA A CA 1
ATOM 772 C C . ALA A 1 104 ? 13.330 -66.307 -26.639 1.00 33.56 104 ALA A C 1
ATOM 774 O O . ALA A 1 104 ? 13.773 -65.437 -27.382 1.00 33.56 104 ALA A O 1
ATOM 775 N N . ASP A 1 105 ? 13.901 -66.743 -25.506 1.00 34.50 105 ASP A N 1
ATOM 776 C CA . ASP A 1 105 ? 15.309 -66.775 -25.071 1.00 34.50 105 ASP A CA 1
ATOM 777 C C . ASP A 1 105 ? 15.926 -65.629 -24.232 1.00 34.50 105 ASP A C 1
ATOM 779 O O . ASP A 1 105 ? 16.469 -64.643 -24.719 1.00 34.50 105 ASP A O 1
ATOM 783 N N . THR A 1 106 ? 15.882 -65.847 -22.912 1.00 33.97 106 THR A N 1
ATOM 784 C CA . THR A 1 106 ? 16.804 -65.410 -21.833 1.00 33.97 106 THR A CA 1
ATOM 785 C C . THR A 1 106 ? 18.154 -66.175 -21.977 1.00 33.97 106 THR A C 1
ATOM 787 O O . THR A 1 106 ? 18.099 -67.246 -22.578 1.00 33.97 106 THR A O 1
ATOM 790 N N . PRO A 1 107 ? 19.326 -65.804 -21.379 1.00 44.75 107 PRO A N 1
ATOM 791 C CA . PRO A 1 107 ? 19.437 -65.116 -20.087 1.00 44.75 107 PRO A CA 1
ATOM 792 C C . PRO A 1 107 ? 20.647 -64.181 -19.807 1.00 44.75 107 PRO A C 1
ATOM 794 O O . PRO A 1 107 ? 21.668 -64.207 -20.477 1.00 44.75 107 PRO A O 1
ATOM 797 N N . THR A 1 108 ? 20.484 -63.415 -18.718 1.00 34.75 108 THR A N 1
ATOM 798 C CA . THR A 1 108 ? 21.444 -63.122 -17.626 1.00 34.75 108 THR A CA 1
ATOM 799 C C . THR A 1 108 ? 22.891 -62.736 -17.939 1.00 34.75 108 THR A C 1
ATOM 801 O O . THR A 1 108 ? 23.668 -63.577 -18.358 1.00 34.75 108 THR A O 1
ATOM 804 N N . GLU A 1 109 ? 23.268 -61.535 -17.486 1.00 36.69 109 GLU A N 1
ATOM 805 C CA . GLU A 1 109 ? 24.540 -61.132 -16.846 1.00 36.69 109 GLU A CA 1
ATOM 806 C C . GLU A 1 109 ? 24.397 -59.628 -16.520 1.00 36.69 109 GLU A C 1
ATOM 808 O O . GLU A 1 109 ? 23.763 -58.903 -17.276 1.00 36.69 109 GLU A O 1
ATOM 813 N N . ALA A 1 110 ? 24.904 -59.015 -15.461 1.00 40.31 110 ALA A N 1
ATOM 814 C CA . ALA A 1 110 ? 25.375 -59.402 -14.145 1.00 40.31 110 ALA A CA 1
ATOM 815 C C . ALA A 1 110 ? 25.356 -58.089 -13.332 1.00 40.31 110 ALA A C 1
ATOM 817 O O . ALA A 1 110 ? 25.486 -56.995 -13.883 1.00 40.31 110 ALA A O 1
ATOM 818 N N . SER A 1 111 ? 25.150 -58.204 -12.028 1.00 42.34 111 SER A N 1
ATOM 819 C CA . SER A 1 111 ? 25.250 -57.124 -11.052 1.00 42.34 111 SER A CA 1
ATOM 820 C C . SER A 1 111 ? 26.617 -56.435 -11.093 1.00 42.34 111 SER A C 1
ATOM 822 O O . SER A 1 111 ? 27.615 -57.142 -11.065 1.00 42.34 111 SER A O 1
ATOM 824 N N . GLU A 1 112 ? 26.672 -55.103 -10.992 1.00 44.22 112 GLU A N 1
ATOM 825 C CA . GLU A 1 112 ? 27.660 -54.461 -10.112 1.00 44.22 112 GLU A CA 1
ATOM 826 C C . GLU A 1 112 ? 27.249 -53.028 -9.734 1.00 44.22 112 GLU A C 1
ATOM 828 O O . GLU A 1 112 ? 27.009 -52.169 -10.579 1.00 44.22 112 GLU A O 1
ATOM 833 N N . SER A 1 113 ? 27.146 -52.791 -8.429 1.00 49.19 113 SER A N 1
ATOM 834 C CA . SER A 1 113 ? 27.123 -51.472 -7.796 1.00 49.19 113 SER A CA 1
ATOM 835 C C . SER A 1 113 ? 28.463 -51.275 -7.086 1.00 49.19 113 SER A C 1
ATOM 837 O O . SER A 1 113 ? 28.955 -52.232 -6.488 1.00 49.19 113 SER A O 1
ATOM 839 N N . PRO A 1 114 ? 29.002 -50.050 -7.058 1.00 48.50 114 PRO A N 1
ATOM 840 C CA . PRO A 1 114 ? 29.686 -49.563 -5.859 1.00 48.50 114 PRO A CA 1
ATOM 841 C C . PRO A 1 114 ? 29.126 -48.179 -5.476 1.00 48.50 114 PRO A C 1
ATOM 843 O O . PRO A 1 114 ? 28.971 -47.302 -6.319 1.00 48.50 114 PRO A O 1
ATOM 846 N N . ASP A 1 115 ? 28.496 -48.069 -4.309 1.00 47.81 115 ASP A N 1
ATOM 847 C CA . ASP A 1 115 ? 29.066 -47.640 -3.014 1.00 47.81 115 ASP A CA 1
ATOM 848 C C . ASP A 1 115 ? 29.072 -46.093 -2.873 1.00 47.81 115 ASP A C 1
ATOM 850 O O . ASP A 1 115 ? 29.632 -45.412 -3.736 1.00 47.81 115 ASP A O 1
ATOM 854 N N . PRO A 1 116 ? 28.393 -45.501 -1.864 1.00 53.47 116 PRO A N 1
ATOM 855 C CA . PRO A 1 116 ? 28.134 -44.072 -1.796 1.00 53.47 116 PRO A CA 1
ATOM 856 C C . PRO A 1 116 ? 29.109 -43.392 -0.835 1.00 53.47 116 PRO A C 1
ATOM 858 O O . PRO A 1 116 ? 28.902 -43.421 0.372 1.00 53.47 116 PRO A O 1
ATOM 861 N N . ASP A 1 117 ? 30.128 -42.713 -1.349 1.00 48.31 117 ASP A N 1
ATOM 862 C CA . ASP A 1 117 ? 30.864 -41.741 -0.538 1.00 48.31 117 ASP A CA 1
ATOM 863 C C . ASP A 1 117 ? 31.636 -40.759 -1.422 1.00 48.31 117 ASP A C 1
ATOM 865 O O . ASP A 1 117 ? 32.751 -41.032 -1.856 1.00 48.31 117 ASP A O 1
ATOM 869 N N . ASP A 1 118 ? 31.045 -39.589 -1.680 1.00 43.41 118 ASP A N 1
ATOM 870 C CA . ASP A 1 118 ? 31.839 -38.366 -1.812 1.00 43.41 118 ASP A CA 1
ATOM 871 C C . ASP A 1 118 ? 30.989 -37.125 -1.487 1.00 43.41 118 ASP A C 1
ATOM 873 O O . ASP A 1 118 ? 30.231 -36.601 -2.306 1.00 43.41 118 ASP A O 1
ATOM 877 N N . ARG A 1 119 ? 31.080 -36.663 -0.234 1.00 46.25 119 ARG A N 1
ATOM 878 C CA . ARG A 1 119 ? 30.625 -35.332 0.188 1.00 46.25 119 ARG A CA 1
ATOM 879 C C . ARG A 1 119 ? 31.837 -34.404 0.307 1.00 46.25 119 ARG A C 1
ATOM 881 O O . ARG A 1 119 ? 32.509 -34.437 1.341 1.00 46.25 119 ARG A O 1
ATOM 888 N N . PRO A 1 120 ? 32.044 -33.446 -0.609 1.00 50.12 120 PRO A N 1
ATOM 889 C CA . PRO A 1 120 ? 32.920 -32.322 -0.336 1.00 50.12 120 PRO A CA 1
ATOM 890 C C . PRO A 1 120 ? 32.141 -31.162 0.303 1.00 50.12 120 PRO A C 1
ATOM 892 O O . PRO A 1 120 ? 31.492 -30.351 -0.347 1.00 50.12 120 PRO A O 1
ATOM 895 N N . THR A 1 121 ? 32.223 -31.148 1.633 1.00 51.53 121 THR A N 1
ATOM 896 C CA . THR A 1 121 ? 32.406 -30.010 2.554 1.00 51.53 121 THR A CA 1
ATOM 897 C C . THR A 1 121 ? 32.086 -28.575 2.086 1.00 51.53 121 THR A C 1
ATOM 899 O O . THR A 1 121 ? 32.671 -28.016 1.160 1.00 51.53 121 THR A O 1
ATOM 902 N N . ALA A 1 122 ? 31.223 -27.928 2.877 1.00 48.06 122 ALA A N 1
ATOM 903 C CA . ALA A 1 122 ? 30.931 -26.500 2.865 1.00 48.06 122 ALA A CA 1
ATOM 904 C C . ALA A 1 122 ? 32.204 -25.637 2.945 1.00 48.06 122 ALA A C 1
ATOM 906 O O . ALA A 1 122 ? 32.961 -25.704 3.916 1.00 48.06 122 ALA A O 1
ATOM 907 N N . ARG A 1 123 ? 32.411 -24.760 1.956 1.00 52.12 123 ARG A N 1
ATOM 908 C CA . ARG A 1 123 ? 33.461 -23.736 2.001 1.00 52.12 123 ARG A CA 1
ATOM 909 C C . ARG A 1 123 ? 32.907 -22.414 2.527 1.00 52.12 123 ARG A C 1
ATOM 911 O O . ARG A 1 123 ? 32.287 -21.642 1.811 1.00 52.12 123 ARG A O 1
ATOM 918 N N . SER A 1 124 ? 33.143 -22.240 3.825 1.00 53.88 124 SER A N 1
ATOM 919 C CA . SER A 1 124 ? 33.550 -21.028 4.549 1.00 53.88 124 SER A CA 1
ATOM 920 C C . SER A 1 124 ? 33.161 -19.656 3.970 1.00 53.88 124 SER A C 1
ATOM 922 O O . SER A 1 124 ? 33.698 -19.203 2.961 1.00 53.88 124 SER A O 1
ATOM 924 N N . ARG A 1 125 ? 32.297 -18.951 4.714 1.00 47.69 125 ARG A N 1
ATOM 925 C CA . ARG A 1 125 ? 31.996 -17.518 4.576 1.00 47.69 125 ARG A CA 1
ATOM 926 C C . ARG A 1 125 ? 33.272 -16.679 4.728 1.00 47.69 125 ARG A C 1
ATOM 928 O O . ARG A 1 125 ? 33.898 -16.704 5.787 1.00 47.69 125 ARG A O 1
ATOM 935 N N . ALA A 1 126 ? 33.618 -15.900 3.705 1.00 50.06 126 ALA A N 1
ATOM 936 C CA . ALA A 1 126 ? 34.639 -14.863 3.819 1.00 50.06 126 ALA A CA 1
ATOM 937 C C . ALA A 1 126 ? 34.102 -13.672 4.632 1.00 50.06 126 ALA A C 1
ATOM 939 O O . ALA A 1 126 ? 32.954 -13.254 4.491 1.00 50.06 126 ALA A O 1
ATOM 940 N N . ARG A 1 127 ? 34.958 -13.181 5.525 1.00 48.62 127 ARG A N 1
ATOM 941 C CA . ARG A 1 127 ? 34.701 -12.257 6.627 1.00 48.62 127 ARG A CA 1
ATOM 942 C C . ARG A 1 127 ? 35.509 -10.967 6.393 1.00 48.62 127 ARG A C 1
ATOM 944 O O . ARG A 1 127 ? 36.721 -11.079 6.285 1.00 48.62 127 ARG A O 1
ATOM 951 N N . ILE A 1 128 ? 34.815 -9.817 6.444 1.00 42.47 128 ILE A N 1
ATOM 952 C CA . ILE A 1 128 ? 35.237 -8.446 6.853 1.00 42.47 128 ILE A CA 1
ATOM 953 C C . ILE A 1 128 ? 36.228 -7.667 5.962 1.00 42.47 128 ILE A C 1
ATOM 955 O O . ILE A 1 128 ? 37.342 -8.127 5.771 1.00 42.47 128 ILE A O 1
ATOM 959 N N . GLU A 1 129 ? 35.871 -6.419 5.598 1.00 50.03 129 GLU A N 1
ATOM 960 C CA . GLU A 1 129 ? 36.617 -5.197 5.995 1.00 50.03 129 GLU A CA 1
ATOM 961 C C . GLU A 1 129 ? 35.777 -3.916 5.785 1.00 50.03 129 GLU A C 1
ATOM 963 O O . GLU A 1 129 ? 35.366 -3.603 4.672 1.00 50.03 129 GLU A O 1
ATOM 968 N N . GLU A 1 130 ? 35.502 -3.184 6.870 1.00 48.84 130 GLU A N 1
ATOM 969 C CA . GLU A 1 130 ? 34.846 -1.868 6.871 1.00 48.84 130 GLU A CA 1
ATOM 970 C C . GLU A 1 130 ? 35.929 -0.791 7.044 1.00 48.84 130 GLU A C 1
ATOM 972 O O . GLU A 1 130 ? 36.753 -0.877 7.956 1.00 48.84 130 GLU A O 1
ATOM 977 N N . VAL A 1 131 ? 35.958 0.214 6.163 1.00 57.81 131 VAL A N 1
ATOM 978 C CA . VAL A 1 131 ? 36.961 1.292 6.183 1.00 57.81 131 VAL A CA 1
ATOM 979 C C . VAL A 1 131 ? 36.336 2.564 6.773 1.00 57.81 131 VAL A C 1
ATOM 981 O O . VAL A 1 131 ? 35.472 3.152 6.124 1.00 57.81 131 VAL A O 1
ATOM 984 N N . PRO A 1 132 ? 36.778 3.067 7.943 1.00 57.09 132 PRO A N 1
ATOM 985 C CA . PRO A 1 132 ? 36.297 4.339 8.466 1.00 57.09 132 PRO A CA 1
ATOM 986 C C . PRO A 1 132 ? 37.097 5.506 7.869 1.00 57.09 132 PRO A C 1
ATOM 988 O O . PRO A 1 132 ? 38.329 5.473 7.810 1.00 57.09 132 PRO A O 1
ATOM 991 N N . ARG A 1 133 ? 36.414 6.584 7.464 1.00 56.59 133 ARG A N 1
ATOM 992 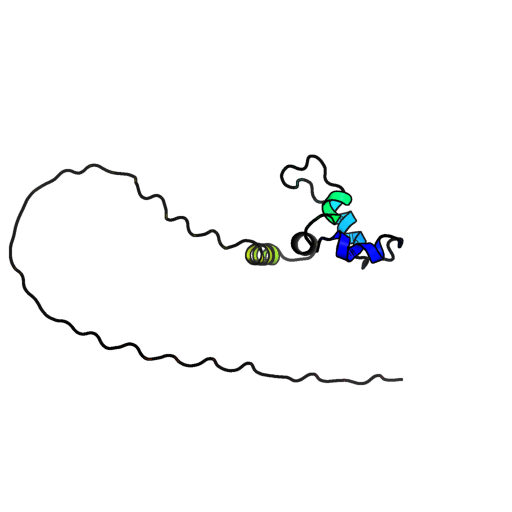C CA . ARG A 1 133 ? 37.051 7.860 7.087 1.00 56.59 133 ARG A CA 1
ATOM 993 C C . ARG A 1 133 ? 36.304 9.045 7.715 1.00 56.59 133 ARG A C 1
ATOM 995 O O . ARG A 1 133 ? 35.407 9.627 7.126 1.00 56.59 133 ARG A O 1
ATOM 1002 N N . THR A 1 134 ? 36.715 9.333 8.950 1.00 52.81 134 THR A N 1
ATOM 1003 C CA . THR A 1 134 ? 37.055 10.653 9.523 1.00 52.81 134 THR A CA 1
ATOM 1004 C C . THR A 1 134 ? 36.208 11.884 9.166 1.00 52.81 134 THR A C 1
ATOM 1006 O O . THR A 1 134 ? 36.335 12.446 8.079 1.00 52.81 134 THR A O 1
ATOM 1009 N N . SER A 1 135 ? 35.495 12.397 10.176 1.00 47.03 135 SER A N 1
ATOM 1010 C CA . SER A 1 135 ? 34.991 13.772 10.272 1.00 47.03 135 SER A CA 1
ATOM 1011 C C . SER A 1 135 ? 36.106 14.798 10.044 1.00 47.03 135 SER A C 1
ATOM 1013 O O . SER A 1 135 ? 37.181 14.681 10.632 1.00 47.03 135 SER A O 1
ATOM 1015 N N . THR A 1 136 ? 35.844 15.821 9.231 1.00 55.66 136 THR A N 1
ATOM 1016 C CA . THR A 1 136 ? 36.658 17.044 9.181 1.00 55.66 136 THR A CA 1
ATOM 1017 C C . THR A 1 136 ? 35.812 18.215 9.669 1.00 55.66 136 THR A C 1
ATOM 1019 O O . THR A 1 136 ? 34.617 18.282 9.387 1.00 55.66 136 THR A O 1
ATOM 1022 N N . SER A 1 137 ? 36.477 19.028 10.487 1.00 55.06 137 SER A N 1
ATOM 1023 C CA . SER A 1 137 ? 36.007 20.140 11.312 1.00 55.06 137 SER A CA 1
ATOM 1024 C C . SER A 1 137 ? 35.520 21.364 10.545 1.00 55.06 137 SER A C 1
ATOM 1026 O O . SER A 1 137 ? 35.889 21.520 9.362 1.00 55.06 137 SER A O 1
#

Secondary structure (DSSP, 8-state):
-BHHHHHTTTTTS---STT-HHHHHHHHHHH----TT-S---HHHHHTSBHHHHHHHHHHHHHHHHS-HHHHHHHHHHHS-------------PPP-----------------------------------------

Radius of gyration: 30.06 Å; chains: 1; bounding box: 53×87×49 Å

pLDDT: mean 70.03, std 19.89, range [31.25, 94.0]

Foldseek 3Di:
DFLLVVCVVPVVDDQPDPPRPLVLLQVLQPPDPDDDPDPHGHSVNLRRHHPVVNVLSSQCVCCVVPNDPVVNVVSCPVPDPDPPPDPPPPPPDDDDDDDDDDDDDDDDDDDDDDDDDDDDDDDDDDDDDDDDDDDDD

Sequence (137 aa):
ATARDEIEPLRSREIDGPDDPYLTVLVLARVITDLGTLDQIDTDHVERLFAADLAFLQDLYGIINFGDPADVAALQASVLPEPASEPASAAEAEPVPADVSNGADTPTEASESPDPDDRPTARSRARIEEVPRTSTS

=== Feature glossary ===
A reading guide for the features in this record.

Start from the sequence.

  · Sequence gives the chain of amino acids in standard one-letter code (A=alanine, C=cysteine, …, Y=tyrosine), read N→C. It is the only feature that is directly encoded by the gene; all structural features are derived from the folded form of this sequence.

Fold it, and you get atomic coordinates and the backbone conformation that goes with them.

  · The mmCIF table is the protein's shape written out atom by atom. For each backbone N, Cα, C, and carbonyl O, it records an (x, y, z) coordinate triple in Å plus the residue type, chain letter, and residue number.

  · Backbone dihedral angles. Every residue except chain termini has a φ (preceding-C → N → Cα → C) and a ψ (N → Cα → C → next-N). They are reported in degrees following the IUPAC sign convention. Secondary structure is essentially a statement about which (φ, ψ) basin each residue occupies.

  · DSSP 8-state secondary structure assigns each residue one of H (α-helix), G (3₁₀-helix), I (π-helix), E 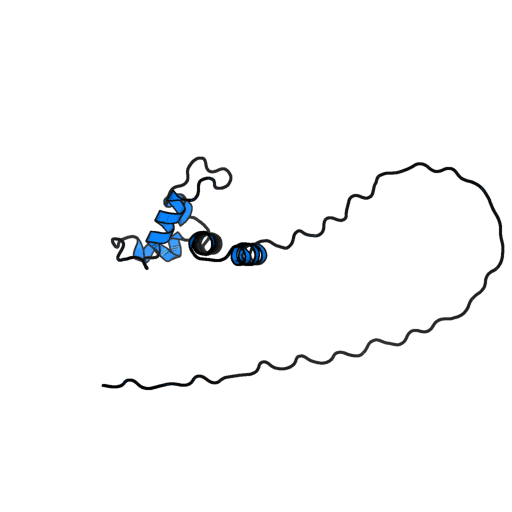(extended β-strand), B (isolated β-bridge), T (hydrogen-bonded turn), S (bend), or '-' (coil). The assignment is computed from backbone hydrogen-bond geometry via the Kabsch–Sander algorithm.

  · P-SEA three-state annotation labels each residue as helix, strand, or coil based purely on the geometry of the Cα trace. It serves as a fallback when the full backbone (and thus DSSP) is unavailable.

Summarize the fold with a handful of shape descriptors and a per-residue structural alphabet.

  · Radius of gyration (Rg) is the root-mean-square distance of Cα atoms from their centroid — a single number for overall size and compactness. A globular domain of N residues has Rg ≈ 2.2·N^0.38 Å; an extended or disordered chain has a much larger Rg. The Cα contact count is the number of residue pairs whose Cα atoms are within 8 Å and are more than four positions apart in sequence — a standard proxy for tertiary packing density. The bounding box is the smallest axis-aligned box enclosing all Cα atoms.

  · Foldseek's 3Di representation compresses backbone geometry into a per-residue letter drawn from a learned twenty-state alphabet. It captures the tertiary interaction pattern around each residue — which residues are packed against it in space, regardless of where they are in sequence.

  · Accessible surface area quantifies burial. A residue with SASA near zero is packed into the hydrophobic core; one with SASA >100 Å² sits on the surface. Computed here via the Shrake–Rupley numerical algorithm with a 1.4 Å probe.

Ask how reliable the model is.

  · For AlphaFold models, the B-factor field carries pLDDT — the model's own estimate of local accuracy on a 0–100 scale. Regions with pLDDT<50 should be treated as essentially unmodeled; they often correspond to intrinsically disordered segments.

  · For experimental (PDB) structures, the B-factor (temperature factor) quantifies the positional spread of each atom in the crystal — a combination of thermal vibration and static disorder — in units of Å². High B-factors mark flexible loops or poorly resolved regions; low B-factors mark the rigid, well-ordered core.

  · PAE(i, j) answers: if I align the predicted and true structures on residue i, how far off (in Å) do I expect residue j to be? A block-diagonal PAE matrix with low values on the blocks and high values off-diagonal is the signature of a multi-domain protein with confidently predicted domains but uncertain inter-domain orientation.

Place it in context: what it resembles, what it is annotated as, and how it looks.

  · Structural nearest neighbors (via Foldseek easy-search vs the PDB). Reported per hit: target PDB id, E-value, and alignment TM-score. A TM-score above ~0.5 is the conventional threshold for 'same fold'.

  · Functional annotations link the protein to curated databases. InterPro entries identify conserved domains and families by matching the sequence against member-database signatures (Pfam, PROSITE, CDD, …). Gene Ontology (GO) terms describe molecular function, biological process, and cellular component in a controlled vocabulary. CATH places the structure in a hierarchical fold classification (Class/Architecture/Topology/Homologous-superfamily). The organism is the source species.

  · Plot images: a contact map (which residues are close in 3D, as an N×N binary image), a Ramachandran scatter (backbone torsion angles, revealing secondary-structure composition at a glance), and — for AlphaFold structures — a PAE heatmap (pairwise prediction confidence).

  · Structure images are PyMOL renders from six orthogonal camera directions. Cartoon representation draws helices as coils and strands as arrows; sticks shows the backbone as bonds; surface shows the solvent-excluded envelope. Rainbow coloring maps sequence position to hue (blue→red, N→C); cha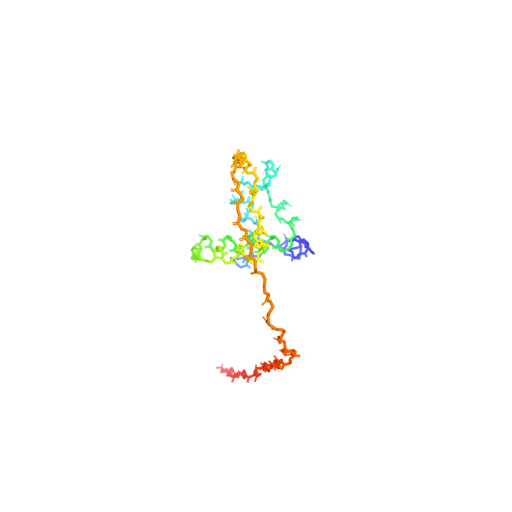in coloring assigns a distinct color per polypeptide.